Protein AF-X0XJY0-F1 (afdb_monomer)

Foldseek 3Di:
DDDDDDDDDDDDDDDDDDDDPPVPPVPVDDLDDDDDADPDDWDWQEWDAAPQGKIKTWWWYCRDDQANIWIKIWIAHNSGHTLDIDTDAHHYHWIWNYWDADNQRKIKTWTWYCRDDADNIWIKIWIAHNSGHTPDMDIGDDHD

Secondary structure (DSSP, 8-state):
------------------------------S-------SS-EEEEEEEE-TT--EEEEEEESSSSSSSBEEEEEEE-TTS-EEEEEEE--SSBEEEEEEEE-TT--EEEEEEESSSSSSSSEEEEEEE-TT--EEEEEEE----

Structure (mmCIF, N/CA/C/O backbone):
data_AF-X0XJY0-F1
#
_entry.id   AF-X0XJY0-F1
#
loop_
_atom_site.group_PDB
_atom_site.id
_atom_site.type_symbol
_atom_site.label_atom_id
_atom_site.label_alt_id
_atom_site.label_comp_id
_atom_site.label_asym_id
_atom_site.label_entity_id
_atom_site.label_seq_id
_atom_site.pdbx_PDB_ins_code
_atom_site.Cartn_x
_atom_site.Cartn_y
_atom_site.Cartn_z
_atom_site.occupancy
_atom_site.B_iso_or_equiv
_atom_site.auth_seq_id
_atom_site.auth_comp_id
_atom_site.auth_asym_id
_atom_site.auth_atom_id
_atom_site.pdbx_PDB_model_num
ATOM 1 N N . MET A 1 1 ? -26.937 47.540 69.331 1.00 46.59 1 MET A N 1
ATOM 2 C CA . MET A 1 1 ? -26.750 48.215 68.030 1.00 46.59 1 MET A CA 1
ATOM 3 C C . MET A 1 1 ? -25.706 47.440 67.235 1.00 46.59 1 MET A C 1
ATOM 5 O O . MET A 1 1 ? -24.529 47.542 67.546 1.00 46.59 1 MET A O 1
ATOM 9 N N . LYS A 1 2 ? -26.155 46.572 66.323 1.00 31.88 2 LYS A N 1
ATOM 10 C CA . LYS A 1 2 ? -25.413 45.994 65.187 1.00 31.88 2 LYS A CA 1
ATOM 11 C C . LYS A 1 2 ? -26.398 45.094 64.441 1.00 31.88 2 LYS A C 1
ATOM 13 O O . LYS A 1 2 ? -26.793 44.051 64.948 1.00 31.88 2 LYS A O 1
ATOM 18 N N . VAL A 1 3 ? -26.840 45.565 63.283 1.00 37.47 3 VAL A N 1
ATOM 19 C CA . VAL A 1 3 ? -27.467 44.739 62.251 1.00 37.47 3 VAL A CA 1
ATOM 20 C C . VAL A 1 3 ? -26.323 44.219 61.387 1.00 37.47 3 VAL A C 1
ATOM 22 O O . VAL A 1 3 ? -25.429 44.995 61.054 1.00 37.47 3 VAL A O 1
ATOM 25 N N . ASN A 1 4 ? -26.344 42.939 61.019 1.00 36.72 4 ASN A N 1
ATOM 26 C CA . ASN A 1 4 ? -25.915 42.571 59.677 1.00 36.72 4 ASN A CA 1
ATOM 27 C C . ASN A 1 4 ? -26.620 41.302 59.202 1.00 36.72 4 ASN A C 1
ATOM 29 O O . ASN A 1 4 ? -26.771 40.318 59.922 1.00 36.72 4 ASN A O 1
ATOM 33 N N . THR A 1 5 ? -27.110 41.437 57.984 1.00 40.09 5 THR A N 1
ATOM 34 C CA . THR A 1 5 ? -28.240 40.764 57.361 1.00 40.09 5 THR A CA 1
ATOM 35 C C . THR A 1 5 ? -27.771 39.540 56.585 1.00 40.09 5 THR A C 1
ATOM 37 O O . THR A 1 5 ? -26.724 39.579 55.943 1.00 40.09 5 THR A O 1
ATOM 40 N N . ALA A 1 6 ? -28.561 38.468 56.585 1.00 36.91 6 ALA A N 1
ATOM 41 C CA . ALA A 1 6 ? -28.303 37.296 55.763 1.00 36.91 6 ALA A CA 1
ATOM 42 C C . ALA A 1 6 ? -29.559 36.879 54.984 1.00 36.91 6 ALA A C 1
ATOM 44 O O . ALA A 1 6 ? -30.650 36.840 55.547 1.00 36.91 6 ALA A O 1
ATOM 45 N N . ARG A 1 7 ? -29.298 36.454 53.736 1.00 40.66 7 ARG A N 1
ATOM 46 C CA . ARG A 1 7 ? -30.072 35.545 52.861 1.00 40.66 7 ARG A CA 1
ATOM 47 C C . ARG A 1 7 ? -31.001 36.165 51.802 1.00 40.66 7 ARG A C 1
ATOM 49 O O . ARG A 1 7 ? -32.188 36.357 52.009 1.00 40.66 7 ARG A O 1
ATOM 56 N N . ILE A 1 8 ? -30.365 36.463 50.662 1.00 41.41 8 ILE A N 1
ATOM 57 C CA . ILE A 1 8 ? -30.538 35.883 49.305 1.00 41.41 8 ILE A CA 1
ATOM 58 C C . ILE A 1 8 ? -31.971 35.493 48.875 1.00 41.41 8 ILE A C 1
ATOM 60 O O . ILE A 1 8 ? -32.656 34.711 49.526 1.00 41.41 8 ILE A O 1
ATOM 64 N N . LEU A 1 9 ? -32.342 36.039 47.711 1.00 38.31 9 LEU A N 1
ATOM 65 C CA . LEU A 1 9 ? -33.666 36.180 47.100 1.00 38.31 9 LEU A CA 1
ATOM 66 C C . LEU A 1 9 ? -34.157 34.964 46.277 1.00 38.31 9 LEU A C 1
ATOM 68 O O . LEU A 1 9 ? -33.393 34.350 45.542 1.00 38.31 9 LEU A O 1
ATOM 72 N N . PHE A 1 10 ? -35.469 34.726 46.408 1.00 37.50 10 PHE A N 1
ATOM 73 C CA . PHE A 1 10 ? -36.531 34.364 45.443 1.00 37.50 10 PHE A CA 1
ATOM 74 C C . PHE A 1 10 ? -36.296 33.445 44.220 1.00 37.50 10 PHE A C 1
ATOM 76 O O . PHE A 1 10 ? -35.563 33.757 43.288 1.00 37.50 10 PHE A O 1
ATOM 83 N N . LEU A 1 11 ? -37.133 32.397 44.166 1.00 42.38 11 LEU A N 1
ATOM 84 C CA . LEU A 1 11 ? -37.620 31.702 42.964 1.00 42.38 11 LEU A CA 1
ATOM 85 C C . LEU A 1 11 ? -38.727 32.524 42.263 1.00 42.38 11 LEU A C 1
ATOM 87 O O . LEU A 1 11 ? -39.596 33.064 42.947 1.00 42.38 11 LEU A O 1
ATOM 91 N N . GLY A 1 12 ? -38.777 32.535 40.923 1.00 33.00 12 GLY A N 1
ATOM 92 C CA . GLY A 1 12 ? -39.934 33.032 40.155 1.00 33.00 12 GLY A CA 1
ATOM 93 C C . GLY A 1 12 ? -39.734 33.037 38.629 1.00 33.00 12 GLY A C 1
ATOM 94 O O . GLY A 1 12 ? -38.729 33.524 38.136 1.00 33.00 12 GLY A O 1
ATOM 95 N N . TRP A 1 13 ? -40.688 32.459 37.901 1.00 43.00 13 TRP A N 1
ATOM 96 C CA . TRP A 1 13 ? -40.691 32.038 36.487 1.00 43.00 13 TRP A CA 1
ATOM 97 C C . TRP A 1 13 ? -41.114 33.127 35.453 1.00 43.00 13 TRP A C 1
ATOM 99 O O . TRP A 1 13 ? -41.922 33.986 35.788 1.00 43.00 13 TRP A O 1
ATOM 109 N N . LEU A 1 14 ? -40.708 32.930 34.177 1.00 38.88 14 LEU A N 1
ATOM 110 C CA . LEU A 1 14 ? -41.444 33.142 32.892 1.00 38.88 14 LEU A CA 1
ATOM 111 C C . LEU A 1 14 ? -40.957 34.203 31.843 1.00 38.88 14 LEU A C 1
ATOM 113 O O . LEU A 1 14 ? -41.326 35.367 31.891 1.00 38.88 14 LEU A O 1
ATOM 117 N N . VAL A 1 15 ? -40.186 33.702 30.855 1.00 46.94 15 VAL A N 1
ATOM 118 C CA . VAL A 1 15 ? -40.194 33.818 29.357 1.00 46.94 15 VAL A CA 1
ATOM 119 C C . VAL A 1 15 ? -40.512 35.135 28.592 1.00 46.94 15 VAL A C 1
ATOM 121 O O . VAL A 1 15 ? -41.612 35.657 28.719 1.00 46.94 15 VAL A O 1
ATOM 124 N N . LEU A 1 16 ? -39.600 35.505 27.651 1.00 39.84 16 LEU A N 1
ATOM 125 C CA . LEU A 1 16 ? -39.703 35.878 26.190 1.00 39.84 16 LEU A CA 1
ATOM 126 C C . LEU A 1 16 ? -38.634 36.975 25.867 1.00 39.84 16 LEU A C 1
ATOM 128 O O . LEU A 1 16 ? -38.478 37.880 26.668 1.00 39.84 16 LEU A O 1
ATOM 132 N N . SER A 1 17 ? -37.826 37.028 24.792 1.00 48.50 17 SER A N 1
ATOM 133 C CA . SER A 1 17 ? -37.974 36.578 23.403 1.00 48.50 17 SER A CA 1
ATOM 134 C C . SER A 1 17 ? -36.628 36.529 22.629 1.00 48.50 17 SER A C 1
ATOM 136 O O . SER A 1 17 ? -35.864 37.484 22.678 1.00 48.50 17 SER A O 1
ATOM 138 N N . LEU A 1 18 ? -36.466 35.475 21.819 1.00 47.16 18 LEU A N 1
ATOM 139 C CA . LEU A 1 18 ? -35.873 35.404 20.466 1.00 47.16 18 LEU A CA 1
ATOM 140 C C . LEU A 1 18 ? -34.386 35.723 20.162 1.00 47.16 18 LEU A C 1
ATOM 142 O O . LEU A 1 18 ? -33.809 36.716 20.574 1.00 47.16 18 LEU A O 1
ATOM 146 N N . ALA A 1 19 ? -33.879 34.878 19.249 1.00 43.09 19 ALA A N 1
ATOM 147 C CA . ALA A 1 19 ? -32.586 34.851 18.558 1.00 43.09 19 ALA A CA 1
ATOM 148 C C . ALA A 1 19 ? -31.394 34.425 19.439 1.00 43.09 19 ALA A C 1
ATOM 150 O O . ALA A 1 19 ? -30.635 35.225 19.958 1.00 43.09 19 ALA A O 1
ATOM 151 N N . SER A 1 20 ? -31.147 33.135 19.617 1.00 47.06 20 SER A N 1
ATOM 152 C CA . SER A 1 20 ? -30.793 32.275 18.496 1.00 47.06 20 SER A CA 1
ATOM 153 C C . SER A 1 20 ? -31.116 30.825 18.845 1.00 47.06 20 SER A C 1
ATOM 155 O O . SER A 1 20 ? -30.409 30.155 19.592 1.00 47.06 20 SER A O 1
ATOM 157 N N . ARG A 1 21 ? -32.153 30.283 18.198 1.00 52.78 21 ARG A N 1
ATOM 158 C CA . ARG A 1 21 ? -31.969 28.941 17.654 1.00 52.78 21 ARG A CA 1
ATOM 159 C C . ARG A 1 21 ? -30.866 29.105 16.619 1.00 52.78 21 ARG A C 1
ATOM 161 O O . ARG A 1 21 ? -31.144 29.434 15.470 1.00 52.78 21 ARG A O 1
ATOM 168 N N . VAL A 1 22 ? -29.612 28.994 17.056 1.00 52.12 22 VAL A N 1
ATOM 169 C CA . VAL A 1 22 ? -28.563 28.592 16.134 1.00 52.12 22 VAL A CA 1
ATOM 170 C C . VAL A 1 22 ? -29.090 27.265 15.625 1.00 52.12 22 VAL A C 1
ATOM 172 O O . VAL A 1 22 ? -29.284 26.331 16.403 1.00 52.12 22 VAL A O 1
ATOM 175 N N . PHE A 1 23 ? -29.483 27.233 14.355 1.00 56.09 23 PHE A N 1
ATOM 176 C CA . PHE A 1 23 ? -29.531 25.979 13.641 1.00 56.09 23 PHE A CA 1
ATOM 177 C C . PHE A 1 23 ? -28.126 25.423 13.823 1.00 56.09 23 PHE A C 1
ATOM 179 O O . PHE A 1 23 ? -27.194 25.891 13.173 1.00 56.09 23 PHE A O 1
ATOM 186 N N . ALA A 1 24 ? -27.946 24.534 14.801 1.00 54.34 24 ALA A N 1
ATOM 187 C CA . ALA A 1 24 ? -26.833 23.623 14.764 1.00 54.34 24 ALA A CA 1
ATOM 188 C C . ALA A 1 24 ? -27.082 22.872 13.461 1.00 54.34 24 ALA A C 1
ATOM 190 O O . ALA A 1 24 ? -27.942 21.999 13.382 1.00 54.34 24 ALA A O 1
ATOM 191 N N . LEU A 1 25 ? -26.446 23.346 12.389 1.00 55.19 25 LEU A N 1
ATOM 192 C CA . LEU A 1 25 ? -26.052 22.452 11.326 1.00 55.19 25 LEU A CA 1
ATOM 193 C C . LEU A 1 25 ? -25.427 21.288 12.082 1.00 55.19 25 LEU A C 1
ATOM 195 O O . LEU A 1 25 ? -24.525 21.524 12.888 1.00 55.19 25 LEU A O 1
ATOM 199 N N . ASP A 1 26 ? -25.966 20.084 11.914 1.00 65.81 26 ASP A N 1
ATOM 200 C CA . ASP A 1 26 ? -25.221 18.880 12.247 1.00 65.81 26 ASP A CA 1
ATOM 201 C C . ASP A 1 26 ? -23.978 18.935 11.357 1.00 65.81 26 ASP A C 1
ATOM 203 O O . ASP A 1 26 ? -23.960 18.448 10.227 1.00 65.81 26 ASP A O 1
ATOM 207 N N . THR A 1 27 ? -22.966 19.671 11.810 1.00 66.75 27 THR A N 1
ATOM 208 C CA . THR A 1 27 ? -21.635 19.657 11.247 1.00 66.75 27 THR A CA 1
ATOM 209 C C . THR A 1 27 ? -21.175 18.237 11.474 1.00 66.75 27 THR A C 1
ATOM 211 O O . THR A 1 27 ? -20.944 17.823 12.611 1.00 66.75 27 THR A O 1
ATOM 214 N N . ILE A 1 28 ? -21.162 17.462 10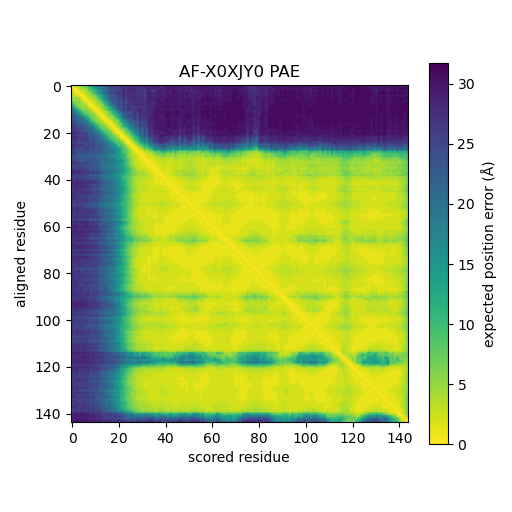.391 1.00 79.56 28 ILE A N 1
ATOM 215 C CA . ILE A 1 28 ? -20.616 16.112 10.368 1.00 79.56 28 ILE A CA 1
ATOM 216 C C . ILE A 1 28 ? -19.104 16.276 10.511 1.00 79.56 28 ILE A C 1
ATOM 218 O O . ILE A 1 28 ? -18.365 16.278 9.530 1.00 79.56 28 ILE A O 1
ATOM 222 N N . GLU A 1 29 ? -18.662 16.508 11.742 1.00 84.31 29 GLU A N 1
ATOM 223 C CA . GLU A 1 29 ? -17.251 16.558 12.082 1.00 84.31 29 GLU A CA 1
ATOM 224 C C . GLU A 1 29 ? -16.723 15.122 12.135 1.00 84.31 29 GLU A C 1
ATOM 226 O O . GLU A 1 29 ? -17.372 14.243 12.720 1.00 84.31 29 GLU A O 1
ATOM 231 N N . PRO A 1 30 ? -15.563 14.843 11.523 1.00 87.31 30 PRO A N 1
ATOM 232 C CA . PRO A 1 30 ? -14.976 13.519 11.598 1.00 87.31 30 PRO A CA 1
ATOM 233 C C . PRO A 1 30 ? -14.619 13.196 13.055 1.00 87.31 30 PRO A C 1
ATOM 235 O O . PRO A 1 30 ? -14.058 14.025 13.771 1.00 87.31 30 PRO A O 1
ATOM 238 N N . THR A 1 31 ? -14.895 11.965 13.492 1.00 89.19 31 THR A N 1
ATOM 239 C CA . THR A 1 31 ? -14.484 11.471 14.820 1.00 89.19 31 THR A CA 1
ATOM 240 C C . THR A 1 31 ? -12.971 11.542 15.011 1.00 89.19 31 THR A C 1
ATOM 242 O O . THR A 1 31 ? -12.498 11.815 16.112 1.00 89.19 31 THR A O 1
ATOM 245 N N . TRP A 1 32 ? -12.207 11.345 13.937 1.00 94.19 32 TRP A N 1
ATOM 246 C CA . TRP A 1 32 ? -10.800 11.710 13.868 1.00 94.19 32 TRP A CA 1
ATOM 247 C C . TRP A 1 32 ? -10.406 12.092 12.441 1.00 94.19 32 TRP A C 1
ATOM 249 O O . TRP A 1 32 ? -10.943 11.575 11.465 1.00 94.19 32 TRP A O 1
ATOM 259 N N . LEU A 1 33 ? -9.418 12.980 12.336 1.00 93.75 33 LEU A N 1
ATOM 260 C CA . LEU A 1 33 ? -8.766 13.361 11.087 1.00 93.75 33 LEU A CA 1
ATOM 261 C C . LEU A 1 33 ? -7.263 13.089 11.206 1.00 93.75 33 LEU A C 1
ATOM 263 O O . LEU A 1 33 ? -6.643 13.416 12.226 1.00 93.75 33 LEU A O 1
ATOM 267 N N . ARG A 1 34 ? -6.679 12.468 10.180 1.00 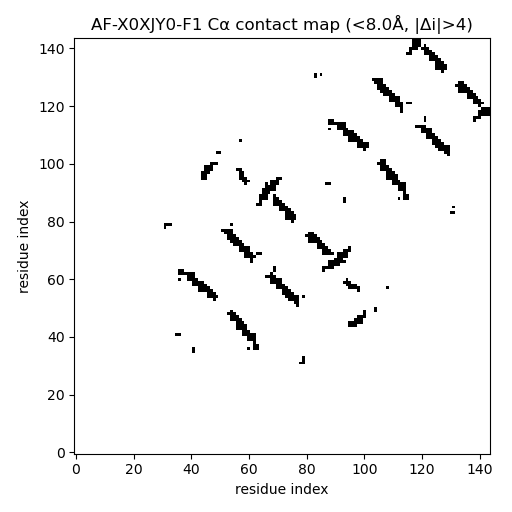93.44 34 ARG A N 1
ATOM 268 C CA . ARG A 1 34 ? -5.238 12.213 10.078 1.00 93.44 34 ARG A CA 1
ATOM 269 C C . ARG A 1 34 ? -4.744 12.597 8.697 1.00 93.44 34 ARG A C 1
ATOM 271 O O . ARG A 1 34 ? -5.402 12.320 7.701 1.00 93.44 34 ARG A O 1
ATOM 278 N N . PHE A 1 35 ? -3.560 13.189 8.681 1.00 92.94 35 PHE A N 1
ATOM 279 C CA . PHE A 1 35 ? -2.807 13.467 7.472 1.00 92.94 35 PHE A CA 1
ATOM 280 C C . PHE A 1 35 ? -1.567 12.584 7.478 1.00 92.94 35 PHE A C 1
ATOM 282 O O . PHE A 1 35 ? -0.947 12.378 8.526 1.00 92.94 35 PHE A O 1
ATOM 289 N N . TRP A 1 36 ? -1.231 12.050 6.315 1.00 95.44 36 TRP A N 1
ATOM 290 C CA . TRP A 1 36 ? 0.002 11.319 6.096 1.00 95.44 36 TRP A CA 1
ATOM 291 C C . TRP A 1 36 ? 0.520 11.683 4.710 1.00 95.44 36 TRP A C 1
ATOM 293 O O . TRP A 1 36 ? -0.248 11.658 3.752 1.00 95.44 36 TRP A O 1
ATOM 303 N N . GLY A 1 37 ? 1.787 12.073 4.648 1.00 95.56 37 GLY A N 1
ATOM 304 C CA . GLY A 1 37 ? 2.403 12.683 3.477 1.00 95.56 37 GLY A CA 1
ATOM 305 C C . GLY A 1 37 ? 3.532 13.629 3.885 1.00 95.56 37 GLY A C 1
ATOM 306 O O . GLY A 1 37 ? 3.783 13.812 5.083 1.00 95.56 37 GLY A O 1
ATOM 307 N N . GLY A 1 38 ? 4.209 14.195 2.896 1.00 96.56 38 GLY A N 1
ATOM 308 C CA . GLY A 1 38 ? 5.259 15.200 3.048 1.00 96.56 38 GLY A CA 1
ATOM 309 C C . GLY A 1 38 ? 5.013 16.409 2.149 1.00 96.56 38 GLY A C 1
ATOM 310 O O . GLY A 1 38 ? 3.868 16.800 1.932 1.00 96.56 38 GLY A O 1
ATOM 311 N N . ASP A 1 39 ? 6.097 17.017 1.668 1.00 96.75 39 ASP A N 1
ATOM 312 C CA . ASP A 1 39 ? 6.038 18.228 0.839 1.00 96.75 39 ASP A CA 1
ATOM 313 C C . ASP A 1 39 ? 5.744 17.931 -0.647 1.00 96.75 39 ASP A C 1
ATOM 315 O O . ASP A 1 39 ? 5.554 18.861 -1.433 1.00 96.75 39 ASP A O 1
ATOM 319 N N . GLU A 1 40 ? 5.699 16.652 -1.038 1.00 97.75 40 GLU A N 1
ATOM 320 C CA . GLU A 1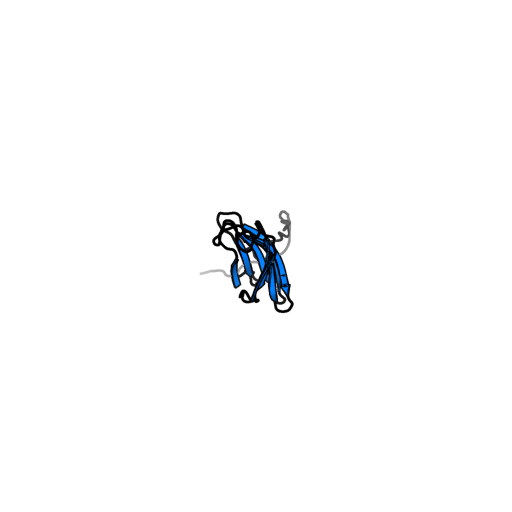 40 ? 5.426 16.203 -2.405 1.00 97.75 40 GLU A CA 1
ATOM 321 C C . GLU A 1 40 ? 4.051 15.520 -2.542 1.00 97.75 40 GLU A C 1
ATOM 323 O O . GLU A 1 40 ? 3.241 15.477 -1.617 1.00 97.75 40 GLU A O 1
ATOM 328 N N . ASP A 1 41 ? 3.751 15.014 -3.743 1.00 97.25 41 ASP A N 1
ATOM 329 C CA . ASP A 1 41 ? 2.483 14.345 -4.035 1.00 97.25 41 ASP A CA 1
ATOM 330 C C . ASP A 1 41 ? 2.358 13.005 -3.292 1.00 97.25 41 ASP A C 1
ATOM 332 O O . ASP A 1 41 ? 3.133 12.073 -3.514 1.00 97.25 41 ASP A O 1
ATOM 336 N N . ASP A 1 42 ? 1.287 12.860 -2.512 1.00 98.00 42 ASP A N 1
ATOM 337 C CA . ASP A 1 42 ? 0.912 11.618 -1.835 1.00 98.00 42 ASP A CA 1
ATOM 338 C C . ASP A 1 42 ? -0.559 11.288 -2.125 1.00 98.00 42 ASP A C 1
ATOM 340 O O . ASP A 1 42 ? -1.457 12.107 -1.914 1.00 98.00 42 ASP A O 1
ATOM 344 N N . ARG A 1 43 ? -0.833 10.088 -2.652 1.00 97.44 43 ARG A N 1
ATOM 345 C CA . ARG A 1 43 ? -2.166 9.695 -3.143 1.00 97.44 43 ARG A CA 1
ATOM 346 C C . ARG A 1 43 ? -2.595 8.356 -2.557 1.00 97.44 43 ARG A C 1
ATOM 348 O O . ARG A 1 43 ? -1.991 7.330 -2.847 1.00 97.44 43 ARG A O 1
ATOM 355 N N . GLY A 1 44 ? -3.660 8.356 -1.754 1.00 97.25 44 GLY A N 1
ATOM 356 C CA . GLY A 1 44 ? -4.300 7.134 -1.257 1.00 97.25 44 GLY A CA 1
ATOM 357 C C . GLY A 1 44 ? -5.302 6.573 -2.268 1.00 97.25 44 GLY A C 1
ATOM 358 O O . GLY A 1 44 ? -6.210 7.287 -2.686 1.00 97.25 44 GLY A O 1
ATOM 359 N N . TYR A 1 45 ? -5.160 5.296 -2.629 1.00 97.69 45 TYR A N 1
ATOM 360 C CA . TYR A 1 45 ? -6.002 4.633 -3.637 1.00 97.69 45 TYR A CA 1
ATOM 361 C C . TYR A 1 45 ? -6.856 3.495 -3.072 1.00 97.69 45 TYR A C 1
ATOM 363 O O . TYR A 1 45 ? -7.924 3.203 -3.606 1.00 97.69 45 TYR A O 1
ATOM 371 N N . GLY A 1 46 ? -6.415 2.852 -1.988 1.00 97.62 46 GLY A N 1
ATOM 372 C CA . GLY A 1 46 ? -7.116 1.724 -1.377 1.00 97.62 46 GLY A CA 1
ATOM 373 C C . GLY A 1 46 ? -7.312 1.904 0.121 1.00 97.62 46 GLY A C 1
ATOM 374 O O . GLY A 1 46 ? -6.404 2.358 0.815 1.00 97.62 46 GLY A O 1
ATOM 375 N N . VAL A 1 47 ? -8.481 1.497 0.622 1.00 98.44 47 VAL A N 1
ATOM 376 C CA . VAL A 1 47 ? -8.782 1.411 2.055 1.00 98.44 47 VAL A CA 1
ATOM 377 C C . VAL A 1 47 ? -9.504 0.103 2.372 1.00 98.44 47 VAL A C 1
ATOM 379 O O . VAL A 1 47 ? -10.375 -0.328 1.617 1.00 98.44 47 VAL A O 1
ATOM 382 N N . ALA A 1 48 ? -9.169 -0.522 3.499 1.00 98.50 48 ALA A N 1
ATOM 383 C CA . ALA A 1 48 ? -9.941 -1.627 4.064 1.00 98.50 48 ALA A CA 1
ATOM 384 C C . ALA A 1 48 ? -9.950 -1.565 5.590 1.00 98.50 48 ALA A C 1
ATOM 386 O O . ALA A 1 48 ? -9.099 -0.927 6.207 1.00 98.50 48 ALA A O 1
ATOM 387 N N . ILE A 1 49 ? -10.918 -2.245 6.197 1.00 98.56 49 ILE A N 1
ATOM 388 C CA . ILE A 1 49 ? -11.109 -2.278 7.646 1.00 98.56 49 ILE A CA 1
ATOM 389 C C . ILE A 1 49 ? -11.140 -3.741 8.083 1.00 98.56 49 ILE A C 1
ATOM 391 O O . ILE A 1 49 ? -11.857 -4.545 7.484 1.00 98.56 49 ILE A O 1
ATOM 395 N N . ASP A 1 50 ? -10.350 -4.101 9.095 1.00 98.31 50 ASP A N 1
ATOM 396 C CA . ASP A 1 50 ? -10.387 -5.459 9.647 1.00 98.31 50 ASP A CA 1
ATOM 397 C C . ASP A 1 50 ? -11.546 -5.658 10.641 1.00 98.31 50 ASP A C 1
ATOM 399 O O . ASP A 1 50 ? -12.238 -4.722 11.037 1.00 98.31 50 ASP A O 1
ATOM 403 N N . ALA A 1 51 ? -11.761 -6.900 11.082 1.00 97.19 51 ALA A N 1
ATOM 404 C CA . ALA A 1 51 ? -12.841 -7.240 12.013 1.00 97.19 51 ALA A CA 1
ATOM 405 C C . ALA A 1 51 ? -12.721 -6.568 13.399 1.00 97.19 51 ALA A C 1
ATOM 407 O O . ALA A 1 51 ? -13.664 -6.630 14.186 1.00 97.19 51 ALA A O 1
ATOM 408 N N . ARG A 1 52 ? -11.571 -5.959 13.720 1.00 97.81 52 ARG A N 1
ATOM 409 C CA . ARG A 1 52 ? -11.341 -5.197 14.957 1.00 97.81 52 ARG A CA 1
ATOM 410 C C . ARG A 1 52 ? -11.502 -3.690 14.745 1.00 97.81 52 ARG A C 1
ATOM 412 O O . ARG A 1 52 ? -11.350 -2.941 15.702 1.00 97.81 52 ARG A O 1
ATOM 419 N N . GLY A 1 53 ? -11.804 -3.252 13.523 1.00 97.94 53 GLY A N 1
ATOM 420 C CA . GLY A 1 53 ? -11.956 -1.846 13.166 1.00 97.94 53 GLY A CA 1
ATOM 421 C C . GLY A 1 53 ? -10.646 -1.140 12.815 1.00 97.94 53 GLY A C 1
ATOM 422 O O . GLY A 1 53 ? -10.666 0.075 12.638 1.00 97.94 53 GLY A O 1
ATOM 423 N N . ASN A 1 54 ? -9.514 -1.849 12.712 1.00 98.62 54 ASN A N 1
ATOM 424 C CA . ASN A 1 54 ? -8.277 -1.203 12.270 1.00 98.62 54 ASN A CA 1
ATOM 425 C C . ASN A 1 54 ? -8.394 -0.839 10.790 1.00 98.62 54 ASN A C 1
ATOM 427 O O . ASN A 1 54 ? -8.860 -1.653 9.988 1.00 98.62 54 ASN A O 1
ATOM 431 N N . VAL A 1 55 ? -7.928 0.353 10.431 1.00 98.56 55 VAL A N 1
ATOM 432 C CA . VAL A 1 55 ? -8.026 0.900 9.074 1.00 98.56 55 VAL A CA 1
ATOM 433 C C . VAL A 1 55 ? -6.692 0.739 8.363 1.00 98.56 55 VAL A C 1
ATOM 435 O O . VAL A 1 55 ? -5.665 1.166 8.880 1.00 98.56 55 VAL A O 1
ATOM 438 N N . TYR A 1 56 ? -6.703 0.157 7.171 1.00 98.75 56 TYR A N 1
ATOM 439 C CA . TYR A 1 56 ? -5.531 -0.030 6.322 1.00 98.75 56 TYR A CA 1
ATOM 440 C C . TYR A 1 56 ? -5.662 0.873 5.108 1.00 98.75 56 TYR A C 1
ATOM 442 O O . TYR A 1 56 ? -6.736 0.924 4.512 1.00 98.75 56 TYR A O 1
ATOM 450 N N . VAL A 1 57 ? -4.584 1.554 4.732 1.00 98.62 57 VAL A N 1
ATOM 451 C CA . VAL A 1 57 ? -4.546 2.443 3.566 1.00 98.62 57 VAL A CA 1
ATOM 452 C C . VAL A 1 57 ? -3.355 2.071 2.698 1.00 98.62 57 VAL A C 1
ATOM 454 O O . VAL A 1 57 ? -2.264 1.848 3.219 1.00 98.62 57 VAL A O 1
ATOM 457 N N . ALA A 1 58 ? -3.564 2.015 1.386 1.00 98.62 58 ALA A N 1
ATOM 458 C CA . ALA A 1 58 ? -2.508 1.837 0.398 1.00 98.62 58 ALA A CA 1
ATOM 459 C C . ALA A 1 58 ? -2.562 2.950 -0.645 1.00 98.62 58 ALA A C 1
ATOM 461 O O . ALA A 1 58 ? -3.645 3.407 -1.030 1.00 98.62 58 ALA A O 1
ATOM 462 N N . GLY A 1 59 ? -1.395 3.364 -1.118 1.00 98.38 59 GLY A N 1
ATOM 463 C CA . GLY A 1 59 ? -1.288 4.427 -2.100 1.00 98.38 59 GLY A CA 1
ATOM 464 C C . GLY A 1 59 ? 0.100 4.556 -2.706 1.00 98.38 59 GLY A C 1
ATOM 465 O O . GLY A 1 59 ? 0.922 3.650 -2.574 1.00 98.38 59 GLY A O 1
ATOM 466 N N . SER A 1 60 ? 0.348 5.692 -3.352 1.00 98.19 60 SER A N 1
ATOM 467 C CA . SER A 1 60 ? 1.665 6.104 -3.843 1.00 98.19 60 SER A CA 1
ATOM 468 C C . SER A 1 60 ? 2.144 7.358 -3.111 1.00 98.19 60 SER A C 1
ATOM 470 O O . SER A 1 60 ? 1.335 8.237 -2.801 1.00 9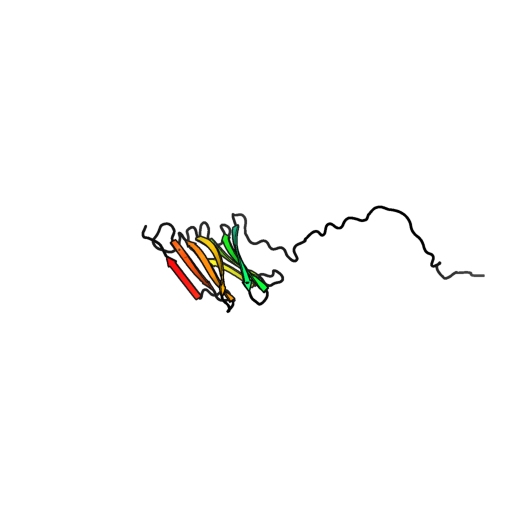8.19 60 SER A O 1
ATOM 472 N N . THR A 1 61 ? 3.441 7.462 -2.856 1.00 98.50 61 THR A N 1
ATOM 473 C CA . THR A 1 61 ? 4.085 8.591 -2.181 1.00 98.50 61 THR A CA 1
ATOM 474 C C . THR A 1 61 ? 5.298 9.046 -2.976 1.00 98.50 61 THR A C 1
ATOM 476 O O . THR A 1 61 ? 6.109 8.225 -3.377 1.00 98.50 61 THR A O 1
ATOM 479 N N . ARG A 1 62 ? 5.431 10.351 -3.205 1.00 98.06 62 ARG A N 1
ATOM 480 C CA . ARG A 1 62 ? 6.691 10.964 -3.662 1.00 98.06 62 ARG A CA 1
ATOM 481 C C . ARG A 1 62 ? 7.493 11.565 -2.511 1.00 98.06 62 ARG A C 1
ATOM 483 O O . ARG A 1 62 ? 8.639 11.954 -2.670 1.00 98.06 62 ARG A O 1
ATOM 490 N N . SER A 1 63 ? 6.881 11.623 -1.332 1.00 97.94 63 SER A N 1
ATOM 491 C CA . SER A 1 63 ? 7.460 12.217 -0.132 1.00 97.94 63 SER A CA 1
ATOM 492 C C . SER A 1 63 ? 8.363 11.262 0.656 1.00 97.94 63 SER A C 1
ATOM 494 O O . SER A 1 63 ? 9.178 11.714 1.462 1.00 97.94 63 SER A O 1
ATOM 496 N N . PHE A 1 64 ? 8.202 9.945 0.492 1.00 97.06 64 PHE A N 1
ATOM 497 C CA . PHE A 1 64 ? 8.926 8.938 1.269 1.00 97.06 64 PHE A CA 1
ATOM 498 C C . PHE A 1 64 ? 9.329 7.736 0.420 1.00 97.06 64 PHE A C 1
ATOM 500 O O . PHE A 1 64 ? 8.559 7.295 -0.418 1.00 97.06 64 PHE A O 1
ATOM 507 N N . GLY A 1 65 ? 10.468 7.133 0.760 1.00 95.00 65 GLY A N 1
ATOM 508 C CA . GLY A 1 65 ? 10.999 5.950 0.087 1.00 95.00 65 GLY A CA 1
ATOM 509 C C . GLY A 1 65 ? 12.300 6.266 -0.649 1.00 95.00 65 GLY A C 1
ATOM 510 O O . GLY A 1 65 ? 13.027 7.171 -0.231 1.00 95.00 65 GLY A O 1
ATOM 511 N N . THR A 1 66 ? 12.647 5.465 -1.650 1.00 93.69 66 THR A N 1
ATOM 512 C CA . THR A 1 66 ? 13.906 5.575 -2.403 1.00 93.69 66 THR A CA 1
ATOM 513 C C . THR A 1 66 ? 13.709 5.948 -3.867 1.00 93.69 66 THR A C 1
ATOM 515 O O . THR A 1 66 ? 14.681 6.371 -4.497 1.00 93.69 66 THR A O 1
ATOM 518 N N . GLY A 1 67 ? 12.494 5.797 -4.392 1.00 93.62 67 GLY A N 1
ATOM 519 C CA . GLY A 1 67 ? 12.149 6.037 -5.784 1.00 93.62 67 GLY A CA 1
ATOM 520 C C . GLY A 1 67 ? 11.570 7.426 -6.018 1.00 93.62 67 GLY A C 1
ATOM 521 O O . GLY A 1 67 ? 11.416 8.234 -5.100 1.00 93.62 67 GLY A O 1
ATOM 522 N N . ALA A 1 68 ? 11.241 7.715 -7.277 1.00 94.75 68 ALA A N 1
ATOM 523 C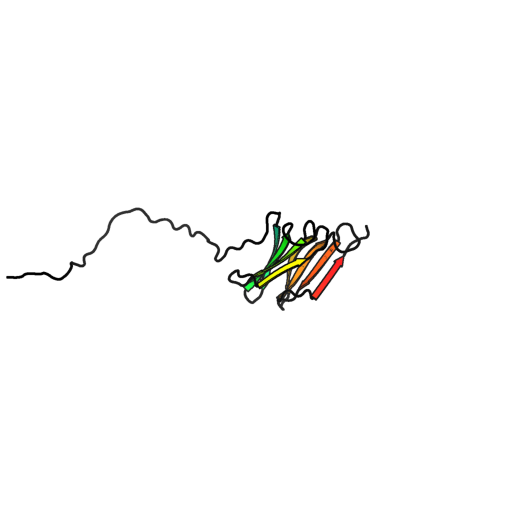 CA . ALA A 1 68 ? 10.536 8.946 -7.647 1.00 94.75 68 ALA A CA 1
ATOM 524 C C . ALA A 1 68 ? 9.045 8.909 -7.255 1.00 94.75 68 ALA A C 1
ATOM 526 O O . ALA A 1 68 ? 8.403 9.952 -7.106 1.00 94.75 68 ALA A O 1
ATOM 527 N N . SER A 1 69 ? 8.503 7.710 -7.055 1.00 97.12 69 SER A N 1
ATOM 528 C CA . SER A 1 69 ? 7.228 7.431 -6.411 1.00 97.12 69 SER A CA 1
ATOM 529 C C . SER A 1 69 ? 7.313 6.029 -5.829 1.00 97.12 69 SER A C 1
ATOM 531 O O . SER A 1 69 ? 7.665 5.113 -6.551 1.00 97.12 69 SER A O 1
ATOM 533 N N . ASP A 1 70 ? 6.944 5.838 -4.570 1.00 98.31 70 ASP A N 1
ATOM 534 C CA . ASP A 1 70 ? 6.918 4.528 -3.921 1.00 98.31 70 ASP A CA 1
ATOM 535 C C . ASP A 1 70 ? 5.503 4.155 -3.477 1.00 98.31 70 ASP A C 1
ATOM 537 O O . ASP A 1 70 ? 4.643 5.008 -3.242 1.00 98.31 70 ASP A O 1
ATOM 541 N N . VAL A 1 71 ? 5.247 2.865 -3.273 1.00 98.50 71 VAL A N 1
ATOM 542 C CA . VAL A 1 71 ? 4.037 2.416 -2.578 1.00 98.50 71 VAL A CA 1
ATOM 543 C C . VAL A 1 71 ? 4.137 2.824 -1.115 1.00 98.50 71 VAL A C 1
ATOM 545 O O . VAL A 1 71 ? 5.134 2.517 -0.468 1.00 98.50 71 VAL A O 1
ATOM 548 N N . PHE A 1 72 ? 3.083 3.407 -0.541 1.00 98.44 72 PHE A N 1
ATOM 549 C CA . PHE A 1 72 ? 2.946 3.499 0.914 1.00 98.44 72 PHE A CA 1
ATOM 550 C C . PHE A 1 72 ? 1.826 2.603 1.428 1.00 98.44 72 PHE A C 1
ATOM 552 O O . PHE A 1 72 ? 0.796 2.421 0.777 1.00 98.44 72 PHE A O 1
ATOM 559 N N . LEU A 1 73 ? 2.017 2.093 2.643 1.00 98.69 73 LEU A N 1
ATOM 560 C CA . LEU A 1 73 ? 1.072 1.251 3.364 1.00 98.69 73 LEU A CA 1
ATOM 561 C C . LEU A 1 73 ? 0.941 1.763 4.795 1.00 98.69 73 LEU A C 1
ATOM 563 O O . LEU A 1 73 ? 1.946 1.917 5.491 1.00 98.69 73 LEU A O 1
ATOM 567 N N . LEU A 1 74 ? -0.285 1.976 5.257 1.00 98.62 74 LEU A N 1
ATOM 568 C CA . LEU A 1 74 ? -0.585 2.448 6.609 1.00 98.62 74 LEU A CA 1
ATOM 569 C C . LEU A 1 74 ? -1.559 1.497 7.278 1.00 98.62 74 LEU A C 1
ATOM 571 O O . LEU A 1 74 ? -2.463 0.972 6.629 1.00 98.62 74 LEU A O 1
ATOM 575 N N . LYS A 1 75 ? -1.422 1.358 8.594 1.00 98.69 75 LYS A N 1
ATOM 576 C CA . LYS A 1 75 ? -2.447 0.774 9.451 1.00 98.69 75 LYS A CA 1
ATOM 577 C C . LYS A 1 75 ? -2.696 1.678 10.644 1.00 98.69 75 LYS A C 1
ATOM 579 O O . LYS A 1 75 ? -1.751 2.069 11.328 1.00 98.69 75 LYS A O 1
ATOM 584 N N . TYR A 1 76 ? -3.963 1.943 10.921 1.00 98.69 76 TYR A N 1
ATOM 585 C CA . TYR A 1 76 ? -4.437 2.723 12.053 1.00 98.69 76 TYR A CA 1
ATOM 586 C C . TYR A 1 76 ? -5.305 1.882 12.988 1.00 98.69 76 TYR A C 1
ATOM 588 O O . TYR A 1 76 ? -5.976 0.951 12.543 1.00 98.69 76 TYR A O 1
ATOM 596 N N . THR A 1 77 ? -5.329 2.239 14.268 1.00 98.44 77 THR A N 1
ATOM 597 C CA . THR A 1 77 ? -6.363 1.806 15.213 1.00 98.44 77 THR A CA 1
ATOM 598 C C . THR A 1 77 ? -7.731 2.383 14.815 1.00 98.44 77 THR A C 1
ATOM 600 O O . THR A 1 77 ? -7.784 3.345 14.036 1.00 98.44 77 THR A O 1
ATOM 603 N N . PRO A 1 78 ? -8.848 1.863 15.358 1.00 97.88 78 PRO A N 1
ATOM 604 C CA . PRO A 1 78 ? -10.171 2.465 15.165 1.00 97.88 78 PRO A CA 1
ATOM 605 C C . PRO A 1 78 ? -10.244 3.945 15.584 1.00 97.88 78 PRO A C 1
ATOM 607 O O . PRO A 1 78 ? -11.014 4.721 15.019 1.00 97.88 78 PRO A O 1
ATOM 610 N N . GLU A 1 79 ? -9.411 4.351 16.544 1.00 96.88 79 GLU A N 1
ATOM 611 C CA . GLU A 1 79 ? -9.295 5.715 17.074 1.00 96.88 79 GLU A CA 1
ATOM 612 C C . GLU A 1 79 ? -8.357 6.615 16.241 1.00 96.88 79 GLU A C 1
ATOM 614 O O . GLU A 1 79 ? -8.151 7.788 16.565 1.00 96.88 79 GLU A O 1
ATOM 619 N N . GLY A 1 80 ? -7.778 6.083 15.159 1.00 96.69 80 GLY A N 1
ATOM 620 C CA . GLY A 1 80 ? -6.916 6.824 14.241 1.00 96.69 80 GLY A CA 1
ATOM 621 C C . GLY A 1 80 ? -5.462 6.951 14.705 1.00 96.69 80 GLY A C 1
ATOM 622 O O . GLY A 1 80 ? -4.743 7.832 14.231 1.00 96.69 80 GLY A O 1
ATOM 623 N N . GLU A 1 81 ? -4.993 6.130 15.643 1.00 97.62 81 GLU A N 1
ATOM 624 C CA . GLU A 1 81 ? -3.567 6.061 15.991 1.00 97.62 81 GLU A CA 1
ATOM 625 C C . GLU A 1 81 ? -2.829 5.164 15.004 1.00 97.62 81 GLU A C 1
ATOM 627 O O . GLU A 1 81 ? -3.350 4.132 14.600 1.00 97.62 81 GLU A O 1
ATOM 632 N N . ILE A 1 82 ? -1.617 5.530 14.590 1.00 97.75 82 ILE A N 1
ATOM 633 C CA . ILE A 1 82 ? -0.875 4.711 13.629 1.00 97.75 82 ILE A CA 1
ATOM 634 C C . ILE A 1 82 ? -0.270 3.488 14.330 1.00 97.75 82 ILE A C 1
ATOM 636 O O . ILE A 1 82 ? 0.495 3.621 15.281 1.00 97.75 82 ILE A O 1
ATOM 640 N N . LEU A 1 83 ? -0.607 2.293 13.850 1.00 98.38 83 LEU A N 1
ATOM 641 C CA . LEU A 1 83 ? -0.029 1.034 14.320 1.00 98.38 83 LEU A CA 1
ATOM 642 C C . LEU A 1 83 ? 1.279 0.732 13.593 1.00 98.38 83 LEU A C 1
ATOM 644 O O . LEU A 1 83 ? 2.267 0.357 14.218 1.00 98.38 83 LEU A O 1
ATOM 648 N N . TRP A 1 84 ? 1.296 0.918 12.273 1.00 98.69 84 TRP A N 1
ATOM 649 C CA . TRP A 1 84 ? 2.516 0.853 11.477 1.00 98.69 84 TRP A CA 1
ATOM 650 C C . TRP A 1 84 ? 2.367 1.620 10.162 1.00 98.69 84 TRP A C 1
ATOM 652 O O . TRP A 1 84 ? 1.262 1.903 9.694 1.00 98.69 84 TRP A O 1
ATOM 662 N N . LYS A 1 85 ? 3.516 1.942 9.563 1.00 98.25 85 LYS A N 1
ATOM 663 C CA . LYS A 1 85 ? 3.651 2.520 8.224 1.00 98.25 85 LYS A CA 1
ATOM 664 C C . LYS A 1 85 ? 4.816 1.872 7.491 1.00 98.25 85 LYS A C 1
ATOM 666 O O . LYS A 1 85 ? 5.814 1.537 8.132 1.00 98.25 85 LYS A O 1
ATOM 671 N N . LYS A 1 86 ? 4.687 1.686 6.181 1.00 98.19 86 LYS A N 1
ATOM 672 C CA . LYS A 1 86 ? 5.705 1.068 5.323 1.00 98.19 86 LYS A CA 1
ATOM 673 C C . LYS A 1 86 ? 5.734 1.739 3.965 1.00 98.19 86 LYS A C 1
ATOM 675 O O . LYS A 1 86 ? 4.709 2.246 3.518 1.00 98.19 86 LYS A O 1
ATOM 680 N N . THR A 1 87 ? 6.896 1.681 3.334 1.00 98.06 87 THR A N 1
ATOM 681 C CA . THR A 1 87 ? 7.063 1.941 1.909 1.00 98.06 87 THR A CA 1
ATOM 682 C C . THR A 1 87 ? 7.525 0.664 1.209 1.00 98.06 87 THR A C 1
ATOM 684 O O . THR A 1 87 ? 8.107 -0.216 1.853 1.00 98.06 87 THR A O 1
ATOM 687 N N . TRP A 1 88 ? 7.213 0.534 -0.075 1.00 97.88 88 TRP A N 1
ATOM 688 C CA . TRP A 1 88 ? 7.692 -0.543 -0.939 1.00 97.88 88 TRP A CA 1
ATOM 689 C C . TRP A 1 88 ? 7.945 0.010 -2.343 1.00 97.88 88 TRP A C 1
ATOM 691 O O . TRP A 1 88 ? 7.129 0.776 -2.849 1.00 97.88 88 TRP A O 1
ATOM 701 N N . GLY A 1 89 ? 9.057 -0.407 -2.934 1.00 95.00 89 GLY A N 1
ATOM 702 C CA . GLY A 1 89 ? 9.586 0.093 -4.197 1.00 95.00 89 GLY A CA 1
ATOM 703 C C . GLY A 1 89 ? 11.113 0.170 -4.142 1.00 95.00 89 GLY A C 1
ATOM 704 O O . GLY A 1 89 ? 11.705 -0.118 -3.091 1.00 95.00 89 GLY A O 1
ATOM 705 N N . GLU A 1 90 ? 11.750 0.484 -5.271 1.0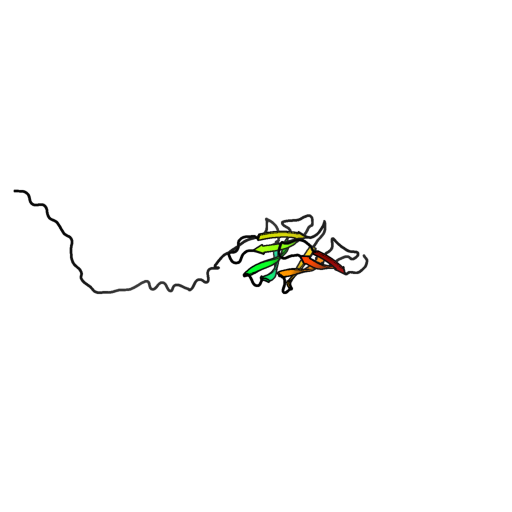0 92.31 90 GLU A N 1
ATOM 706 C CA . GLU A 1 90 ? 13.205 0.697 -5.342 1.00 92.31 90 GLU A CA 1
ATOM 707 C C . GLU A 1 90 ? 13.550 2.104 -5.846 1.00 92.31 90 GLU A C 1
ATOM 709 O O . GLU A 1 90 ? 13.206 3.078 -5.188 1.00 92.31 90 GLU A O 1
ATOM 714 N N . SER A 1 91 ? 14.322 2.246 -6.927 1.00 90.38 91 SER A N 1
ATOM 715 C CA . SER A 1 91 ? 14.804 3.551 -7.400 1.00 90.38 91 SER A CA 1
ATOM 716 C C . SER A 1 91 ? 13.882 4.232 -8.411 1.00 90.38 91 SER A C 1
ATOM 718 O O . SER A 1 91 ? 14.113 5.394 -8.737 1.00 90.38 91 SER A O 1
ATOM 720 N N . GLU A 1 92 ? 12.887 3.524 -8.942 1.00 93.38 92 GLU A N 1
ATOM 721 C CA . GLU A 1 92 ? 11.985 4.004 -9.994 1.00 93.38 92 GLU A CA 1
ATOM 722 C C . GLU A 1 92 ? 10.560 4.201 -9.449 1.00 93.38 92 GLU A C 1
ATOM 724 O O . GLU A 1 92 ? 10.345 4.226 -8.240 1.00 93.38 92 GLU A O 1
ATOM 729 N N . ASP A 1 93 ? 9.591 4.412 -10.342 1.00 94.69 93 ASP A N 1
ATOM 730 C CA . ASP A 1 93 ? 8.193 4.624 -9.972 1.00 94.69 93 ASP A CA 1
ATOM 731 C C . ASP A 1 93 ? 7.482 3.309 -9.615 1.00 94.69 93 ASP A C 1
ATOM 733 O O . ASP A 1 93 ? 7.419 2.362 -10.403 1.00 94.69 93 ASP A O 1
ATOM 737 N N . ASP A 1 94 ? 6.860 3.305 -8.443 1.00 97.19 94 ASP A N 1
ATOM 738 C CA . ASP A 1 94 ? 6.044 2.245 -7.878 1.00 97.19 94 ASP A CA 1
ATOM 739 C C . ASP A 1 94 ? 4.755 2.838 -7.285 1.00 97.19 94 ASP A C 1
ATOM 741 O O . ASP A 1 94 ? 4.741 3.900 -6.648 1.00 97.19 94 ASP A O 1
ATOM 745 N N . GLY A 1 95 ? 3.627 2.156 -7.493 1.00 97.06 95 GLY A N 1
ATOM 746 C CA . GLY A 1 95 ? 2.338 2.657 -7.026 1.00 97.06 95 GLY A CA 1
ATOM 747 C C . GLY A 1 95 ? 1.305 1.567 -6.797 1.00 97.06 95 GLY A C 1
ATOM 748 O O . GLY A 1 95 ? 1.062 0.718 -7.652 1.00 97.06 95 GLY A O 1
ATOM 749 N N . ALA A 1 96 ? 0.644 1.60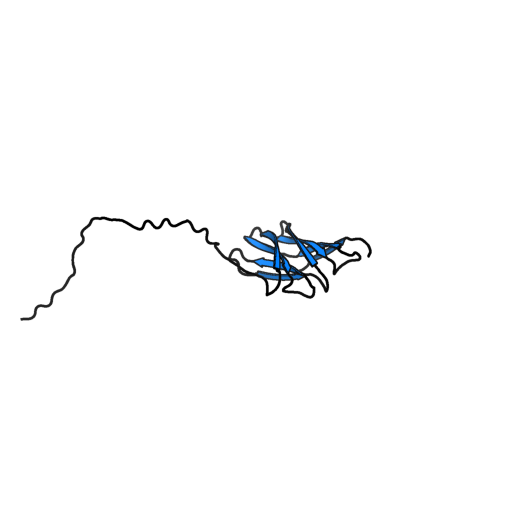9 -5.638 1.00 97.94 96 ALA A N 1
ATOM 750 C CA . ALA A 1 96 ? -0.505 0.756 -5.365 1.00 97.94 96 ALA A CA 1
ATOM 751 C C . ALA A 1 96 ? -1.760 1.339 -6.020 1.00 97.94 96 ALA A C 1
ATOM 753 O O . ALA A 1 96 ? -2.008 2.535 -5.926 1.00 97.94 96 ALA A O 1
ATOM 754 N N . VAL A 1 97 ? -2.595 0.485 -6.608 1.00 97.38 97 VAL A N 1
ATOM 755 C CA . VAL A 1 97 ? -3.905 0.869 -7.168 1.00 97.38 97 VAL A CA 1
ATOM 756 C C . VAL A 1 97 ? -5.075 0.316 -6.357 1.00 97.38 97 VAL A C 1
ATOM 758 O O . VAL A 1 97 ? -6.211 0.749 -6.533 1.00 97.38 97 VAL A O 1
ATOM 761 N N . GLY A 1 98 ? -4.825 -0.642 -5.460 1.00 97.31 98 GLY A N 1
ATOM 762 C CA . GLY A 1 98 ? -5.868 -1.238 -4.636 1.00 97.31 98 GLY A CA 1
ATOM 763 C C . GLY A 1 98 ? -5.331 -2.086 -3.491 1.00 97.31 98 GLY A C 1
ATOM 764 O O . GLY A 1 98 ? -4.171 -2.503 -3.476 1.00 97.31 98 GLY A O 1
ATOM 765 N N . LEU A 1 99 ? -6.211 -2.343 -2.524 1.00 98.50 99 LEU A N 1
ATOM 766 C CA . LEU A 1 99 ? -5.910 -3.104 -1.320 1.00 98.50 99 LEU A CA 1
ATOM 767 C C . LEU A 1 99 ? -7.126 -3.922 -0.874 1.00 98.50 99 LEU A C 1
ATOM 769 O O . LEU A 1 99 ? -8.264 -3.471 -0.982 1.00 98.50 99 LEU A O 1
ATOM 773 N N . ALA A 1 100 ? -6.875 -5.124 -0.358 1.00 98.69 100 ALA A N 1
ATOM 774 C CA . ALA A 1 100 ? -7.882 -5.998 0.236 1.00 98.69 100 ALA A CA 1
ATOM 775 C C . ALA A 1 100 ? -7.309 -6.754 1.441 1.00 98.69 100 ALA A C 1
ATOM 777 O O . ALA A 1 100 ? -6.099 -6.948 1.545 1.00 98.69 100 ALA A O 1
ATOM 778 N N . LEU A 1 101 ? -8.180 -7.216 2.339 1.00 98.75 101 LEU A N 1
ATOM 779 C CA . LEU A 1 101 ? -7.803 -8.068 3.469 1.00 98.75 101 LEU A CA 1
ATOM 780 C C . LEU A 1 101 ? -8.381 -9.476 3.290 1.00 98.75 101 LEU A C 1
ATOM 782 O O . LEU A 1 101 ? -9.512 -9.624 2.826 1.00 98.75 101 LEU A O 1
ATOM 786 N N . ASP A 1 102 ? -7.641 -10.511 3.697 1.00 98.44 102 ASP A N 1
ATOM 787 C CA . ASP A 1 102 ? -8.230 -11.841 3.901 1.00 98.44 102 ASP A CA 1
ATOM 788 C C . ASP A 1 102 ? -8.863 -11.991 5.296 1.00 98.44 102 ASP A C 1
ATOM 790 O O . ASP A 1 102 ? -8.735 -11.132 6.168 1.00 98.44 102 ASP A O 1
ATOM 794 N N . ALA A 1 103 ? -9.536 -13.121 5.534 1.00 97.69 103 ALA A N 1
ATOM 795 C CA . ALA A 1 103 ? -10.214 -13.407 6.802 1.00 97.69 103 ALA A CA 1
ATOM 796 C C . ALA A 1 103 ? -9.274 -13.487 8.023 1.00 97.69 103 ALA A C 1
ATOM 798 O O . ALA A 1 103 ? -9.746 -13.490 9.158 1.00 97.69 103 ALA A O 1
ATOM 799 N N . ARG A 1 104 ? -7.954 -13.577 7.812 1.00 97.38 104 ARG A N 1
ATOM 800 C CA . ARG A 1 104 ? -6.947 -13.545 8.882 1.00 97.38 104 ARG A CA 1
ATOM 801 C C . ARG A 1 104 ? -6.375 -12.139 9.090 1.00 97.38 104 ARG A C 1
ATOM 803 O O . ARG A 1 104 ? -5.517 -11.971 9.948 1.00 97.38 104 ARG A O 1
ATOM 810 N N . GLY A 1 105 ? -6.839 -11.150 8.325 1.00 97.50 105 GLY A N 1
ATOM 811 C CA . GLY A 1 105 ? -6.343 -9.778 8.349 1.00 97.50 105 GLY A CA 1
ATOM 812 C C . GLY A 1 105 ? -5.042 -9.580 7.574 1.00 97.50 105 GLY A C 1
ATOM 813 O O . GLY A 1 105 ? -4.422 -8.530 7.726 1.00 97.50 105 GLY A O 1
ATOM 814 N N . ASN A 1 106 ? -4.602 -10.555 6.765 1.00 98.69 106 ASN A N 1
ATOM 815 C CA . ASN A 1 106 ? -3.451 -10.313 5.898 1.00 98.69 106 ASN A CA 1
ATOM 816 C C . ASN A 1 106 ? -3.856 -9.335 4.804 1.00 98.69 106 ASN A C 1
ATOM 818 O O . ASN A 1 106 ? -4.908 -9.497 4.181 1.00 98.69 106 ASN A O 1
ATOM 822 N N . MET A 1 107 ? -2.988 -8.369 4.552 1.00 98.69 107 MET A N 1
ATOM 823 C CA . MET A 1 107 ? -3.197 -7.327 3.565 1.00 98.69 107 MET A CA 1
ATOM 824 C C . MET A 1 107 ? -2.627 -7.754 2.219 1.00 98.69 107 MET A C 1
ATOM 826 O O . MET A 1 107 ? -1.486 -8.198 2.146 1.00 98.69 107 MET A O 1
ATOM 830 N N . TYR A 1 108 ? -3.417 -7.597 1.164 1.00 98.81 108 TYR A N 1
ATOM 831 C CA . TYR A 1 108 ? -3.020 -7.796 -0.223 1.00 98.81 108 TYR A CA 1
ATOM 832 C C . TYR A 1 108 ? -3.038 -6.448 -0.918 1.00 98.81 108 TYR A C 1
ATOM 834 O O . TYR A 1 108 ? -4.010 -5.705 -0.780 1.00 98.81 108 TYR A O 1
ATOM 842 N N . VAL A 1 109 ? -1.980 -6.146 -1.659 1.00 98.75 109 VAL A N 1
ATOM 843 C CA . VAL A 1 109 ? -1.808 -4.862 -2.344 1.00 98.75 109 VAL A CA 1
ATOM 844 C C . VAL A 1 109 ? -1.447 -5.145 -3.785 1.00 98.75 109 VAL A C 1
ATOM 846 O O . VAL A 1 109 ? -0.501 -5.887 -4.035 1.00 98.75 109 VAL A O 1
ATOM 849 N N . ALA A 1 110 ? -2.204 -4.571 -4.713 1.00 98.38 110 ALA A N 1
ATOM 850 C CA . ALA A 1 110 ? -1.934 -4.671 -6.140 1.00 98.38 110 ALA A CA 1
ATOM 851 C C . ALA A 1 110 ? -1.578 -3.294 -6.696 1.00 98.38 110 ALA A C 1
ATOM 853 O O . ALA A 1 110 ? -2.081 -2.274 -6.213 1.00 98.38 110 ALA A O 1
ATOM 854 N N . GLY A 1 111 ? -0.734 -3.275 -7.718 1.00 97.69 111 GLY A N 1
ATOM 855 C CA . GLY A 1 111 ? -0.207 -2.048 -8.296 1.00 97.69 111 GLY A CA 1
ATOM 856 C C . GLY A 1 111 ? 0.667 -2.305 -9.509 1.00 97.69 111 GLY A C 1
ATOM 857 O O . GLY A 1 111 ? 0.692 -3.424 -10.034 1.00 97.69 111 GLY A O 1
ATOM 858 N N . SER A 1 112 ? 1.374 -1.264 -9.928 1.00 96.12 112 SER A N 1
ATOM 859 C CA . SER A 1 112 ? 2.406 -1.337 -10.955 1.00 96.12 112 SER A CA 1
ATOM 860 C C . SER A 1 112 ? 3.756 -0.870 -10.420 1.00 96.12 112 SER A C 1
ATOM 862 O O . SER A 1 112 ? 3.835 -0.098 -9.461 1.00 96.12 112 SER A O 1
ATOM 864 N N . THR A 1 113 ? 4.814 -1.414 -11.010 1.00 95.81 113 THR A N 1
ATOM 865 C CA . THR A 1 113 ? 6.207 -1.177 -10.640 1.00 95.81 113 THR A CA 1
ATOM 866 C C . THR A 1 113 ? 7.053 -1.008 -11.895 1.00 95.81 113 THR A C 1
ATOM 868 O O . THR A 1 113 ? 6.935 -1.778 -12.848 1.00 95.81 113 THR A O 1
ATOM 871 N N . VAL A 1 114 ? 7.905 0.011 -11.908 1.00 93.44 114 VAL A N 1
ATOM 872 C CA . VAL A 1 114 ? 8.980 0.193 -12.899 1.00 93.44 114 VAL A CA 1
ATOM 873 C C . VAL A 1 114 ? 10.326 -0.255 -12.316 1.00 93.44 114 VAL A C 1
ATOM 875 O O . VAL A 1 114 ? 11.264 -0.550 -13.064 1.00 93.44 114 VAL A O 1
ATOM 878 N N . SER A 1 115 ? 10.396 -0.347 -10.986 1.00 84.44 115 SER A N 1
ATOM 879 C CA . SER A 1 115 ? 11.564 -0.754 -10.208 1.00 84.44 115 SER A CA 1
ATOM 880 C C . SER A 1 115 ? 11.850 -2.252 -10.296 1.00 84.44 115 SER A C 1
ATOM 882 O O . SER A 1 115 ? 12.998 -2.655 -10.480 1.00 84.44 115 SER A O 1
ATOM 884 N N . VAL A 1 116 ? 10.816 -3.092 -10.174 1.00 79.06 116 VAL A N 1
ATOM 885 C CA . VAL A 1 116 ? 10.965 -4.541 -9.993 1.00 79.06 116 VAL A CA 1
ATOM 886 C C . VAL A 1 116 ? 10.351 -5.297 -11.165 1.00 79.06 116 VAL A C 1
ATOM 888 O O . VAL A 1 116 ? 9.143 -5.272 -11.376 1.00 79.06 116 VAL A O 1
ATOM 891 N N . GLY A 1 117 ? 11.175 -6.059 -11.884 1.00 73.94 117 GLY A N 1
ATOM 892 C CA . GLY A 1 117 ? 10.723 -6.899 -12.990 1.00 73.94 117 GLY A CA 1
ATOM 893 C C . GLY A 1 117 ? 11.594 -6.762 -14.231 1.00 73.94 117 GLY A C 1
ATOM 894 O O . GLY A 1 117 ? 12.752 -6.352 -14.151 1.00 73.94 117 GLY A O 1
ATOM 895 N N . THR A 1 118 ? 11.064 -7.171 -15.381 1.00 73.75 118 THR A N 1
ATOM 896 C CA . THR A 1 118 ? 11.813 -7.169 -16.649 1.00 73.75 118 THR A CA 1
ATOM 897 C C . THR A 1 118 ? 11.226 -6.246 -17.702 1.00 73.75 118 THR A C 1
ATOM 899 O O . THR A 1 118 ? 11.884 -6.065 -18.724 1.00 73.75 118 THR A O 1
ATOM 902 N N . GLY A 1 119 ? 10.030 -5.688 -17.487 1.00 74.62 119 GLY A N 1
ATOM 903 C CA . GLY A 1 119 ? 9.331 -4.811 -18.426 1.00 74.62 119 GLY A CA 1
ATOM 904 C C . GLY A 1 119 ? 9.419 -3.332 -18.051 1.00 74.62 119 GLY A C 1
ATOM 905 O O . GLY A 1 119 ? 10.003 -2.958 -17.037 1.00 74.62 119 GLY A O 1
ATOM 906 N N . THR A 1 120 ? 8.898 -2.457 -18.919 1.00 84.75 120 THR A N 1
ATOM 907 C CA . THR A 1 120 ? 8.846 -0.994 -18.695 1.00 84.75 120 THR A CA 1
ATOM 908 C C . THR A 1 120 ? 7.922 -0.589 -17.557 1.00 84.75 120 THR A C 1
ATOM 910 O O . THR A 1 120 ? 8.143 0.461 -16.975 1.00 84.75 120 THR A O 1
ATOM 913 N N . GLU A 1 121 ? 6.912 -1.404 -17.275 1.00 91.25 121 GLU A N 1
ATOM 914 C CA . GLU A 1 121 ? 5.994 -1.287 -16.148 1.00 91.25 121 GLU A CA 1
ATOM 915 C C . GLU A 1 121 ? 5.352 -2.668 -15.963 1.00 91.25 121 GLU A C 1
ATOM 917 O O . GLU A 1 121 ? 4.695 -3.179 -16.875 1.00 91.25 121 GLU A O 1
ATOM 922 N N . ASP A 1 122 ? 5.571 -3.280 -14.805 1.00 94.19 122 ASP A N 1
ATOM 923 C CA . ASP A 1 122 ? 5.114 -4.627 -14.484 1.00 94.19 122 ASP A CA 1
ATOM 924 C C . ASP A 1 122 ? 4.031 -4.557 -13.398 1.00 94.19 122 ASP A C 1
ATOM 926 O O . ASP A 1 122 ? 4.042 -3.691 -12.524 1.00 94.19 122 ASP A O 1
ATOM 930 N N . ALA A 1 123 ? 3.061 -5.469 -13.438 1.00 95.75 123 ALA A N 1
ATOM 931 C CA . ALA A 1 123 ? 2.057 -5.579 -12.386 1.00 95.75 123 ALA A CA 1
ATOM 932 C C . ALA A 1 123 ? 2.647 -6.311 -11.178 1.00 95.75 123 ALA A C 1
ATOM 934 O O . ALA A 1 123 ? 3.353 -7.306 -11.348 1.00 95.75 123 ALA A O 1
ATOM 935 N N . PHE A 1 124 ? 2.290 -5.905 -9.960 1.00 96.81 124 PHE A N 1
ATOM 936 C CA . PHE A 1 124 ? 2.676 -6.626 -8.748 1.00 96.81 124 PHE A CA 1
ATOM 937 C C . PHE A 1 124 ? 1.480 -7.029 -7.880 1.00 96.81 124 PHE A C 1
ATOM 939 O O . PHE A 1 124 ? 0.395 -6.446 -7.940 1.00 96.81 124 PHE A O 1
ATOM 946 N N . LEU A 1 125 ? 1.709 -8.020 -7.017 1.00 98.19 125 LEU A N 1
ATOM 947 C CA . LEU A 1 125 ? 0.858 -8.357 -5.883 1.00 98.19 125 LEU A CA 1
ATOM 948 C C . LEU A 1 125 ? 1.731 -8.622 -4.656 1.00 98.19 125 LEU A C 1
ATOM 950 O O . LEU A 1 125 ? 2.578 -9.517 -4.668 1.00 98.19 125 LEU A O 1
ATOM 954 N N . LEU A 1 126 ? 1.491 -7.872 -3.587 1.00 98.50 126 LEU A N 1
ATOM 955 C CA . LEU A 1 126 ? 2.143 -8.042 -2.290 1.00 98.50 126 LEU A CA 1
ATOM 956 C C . LEU A 1 126 ? 1.174 -8.680 -1.308 1.00 98.50 126 LEU A C 1
ATOM 958 O O . LEU A 1 126 ? -0.031 -8.423 -1.365 1.00 98.50 126 LEU A O 1
ATOM 962 N N . LYS A 1 127 ? 1.708 -9.447 -0.357 1.00 98.69 127 LYS A N 1
ATOM 963 C CA . LYS A 1 127 ? 0.965 -9.910 0.813 1.00 98.69 127 LYS A CA 1
ATOM 964 C C . LYS A 1 127 ? 1.726 -9.606 2.096 1.00 98.69 127 LYS A C 1
ATOM 966 O O . LYS A 1 127 ? 2.853 -10.061 2.257 1.00 98.69 127 LYS A O 1
ATOM 971 N N . TYR A 1 128 ? 1.0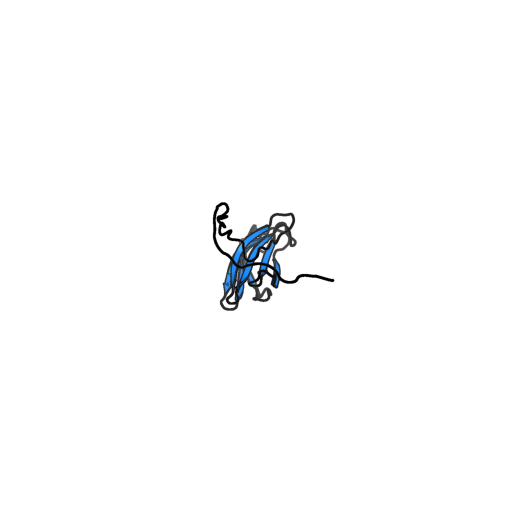68 -8.945 3.042 1.00 98.81 128 TYR A N 1
ATOM 972 C CA . TYR A 1 128 ? 1.597 -8.619 4.365 1.00 98.81 128 TYR A CA 1
ATOM 973 C C . TYR A 1 128 ? 0.784 -9.267 5.489 1.00 98.81 128 TYR A C 1
ATOM 975 O O . TYR A 1 128 ? -0.428 -9.449 5.360 1.00 98.81 128 TYR A 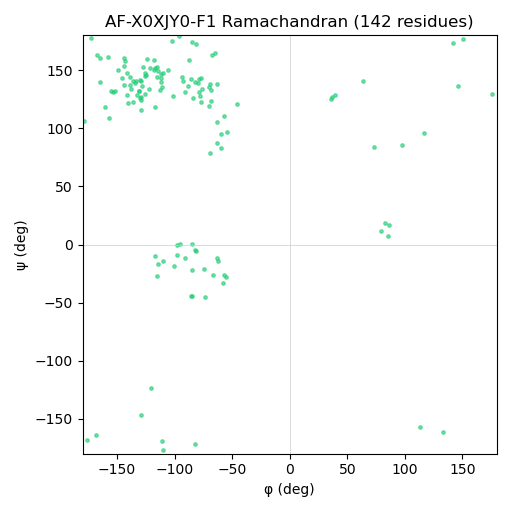O 1
ATOM 983 N N . THR A 1 129 ? 1.431 -9.576 6.612 1.00 98.69 129 THR A N 1
ATOM 984 C CA . THR A 1 129 ? 0.754 -9.942 7.866 1.00 98.69 129 THR A CA 1
ATOM 985 C C . THR A 1 129 ? -0.008 -8.744 8.455 1.00 98.69 129 THR A C 1
ATOM 987 O O . THR A 1 129 ? 0.285 -7.595 8.103 1.00 98.69 129 THR A O 1
ATOM 990 N N . PRO A 1 130 ? -0.956 -8.957 9.390 1.00 98.38 130 PRO A N 1
ATOM 991 C CA . PRO A 1 130 ? -1.589 -7.861 10.134 1.00 98.38 130 PRO A CA 1
ATOM 992 C C . PRO A 1 130 ? -0.590 -6.971 10.897 1.00 98.38 130 PRO A C 1
ATOM 994 O O . PRO A 1 130 ? -0.866 -5.793 11.148 1.00 98.38 130 PRO A O 1
ATOM 997 N N . GLU A 1 131 ? 0.566 -7.517 11.271 1.00 98.44 131 GLU A N 1
ATOM 998 C CA . GLU A 1 131 ? 1.681 -6.836 11.939 1.00 98.44 131 GLU A CA 1
ATOM 999 C C . GLU A 1 131 ? 2.580 -6.073 10.945 1.00 98.44 131 GLU A C 1
ATOM 1001 O O . GLU A 1 131 ? 3.478 -5.335 11.346 1.00 98.44 131 GLU A O 1
ATOM 1006 N N . GLY A 1 132 ? 2.308 -6.207 9.643 1.00 97.94 132 GLY A N 1
ATOM 1007 C CA . GLY A 1 132 ? 3.002 -5.510 8.569 1.00 97.94 132 GLY A CA 1
ATOM 1008 C C . GLY A 1 132 ? 4.271 -6.219 8.084 1.00 97.94 132 GLY A C 1
ATOM 1009 O O . GLY A 1 132 ? 5.110 -5.610 7.428 1.00 97.94 132 GLY A O 1
ATOM 1010 N N . GLU A 1 133 ? 4.472 -7.496 8.376 1.00 98.50 133 GLU A N 1
ATOM 1011 C CA . GLU A 1 133 ? 5.591 -8.255 7.807 1.00 98.50 133 GLU A CA 1
ATOM 1012 C C . GLU A 1 133 ? 5.257 -8.683 6.376 1.00 98.50 133 GLU A C 1
ATOM 1014 O O . GLU A 1 133 ? 4.169 -9.201 6.131 1.00 98.50 133 GLU A O 1
ATOM 1019 N N . LEU A 1 134 ? 6.164 -8.464 5.419 1.00 98.38 134 LEU A N 1
ATOM 1020 C CA . LEU A 1 134 ? 5.974 -8.933 4.044 1.00 98.38 134 LEU A CA 1
ATOM 1021 C C . LEU A 1 134 ? 6.086 -10.463 4.025 1.00 98.38 134 LEU A C 1
ATOM 1023 O O . LEU A 1 134 ? 7.125 -11.016 4.371 1.00 98.38 134 LEU A O 1
ATOM 1027 N N . LEU A 1 135 ? 5.016 -11.145 3.621 1.00 98.50 135 LEU A N 1
ATOM 1028 C CA . LEU A 1 135 ? 4.987 -12.602 3.482 1.00 98.50 135 LEU A CA 1
ATOM 1029 C C . LEU A 1 135 ? 5.513 -13.045 2.122 1.00 98.50 135 LEU A C 1
ATOM 1031 O O . LEU A 1 135 ? 6.244 -14.028 2.029 1.00 98.50 135 LEU A O 1
ATOM 1035 N N . TRP A 1 136 ? 5.080 -12.364 1.064 1.00 98.38 136 TRP A N 1
ATOM 1036 C CA . TRP A 1 136 ? 5.562 -12.597 -0.288 1.00 98.38 136 TRP A CA 1
ATOM 1037 C C . TRP A 1 136 ? 5.188 -11.448 -1.216 1.00 98.38 136 TRP A C 1
ATOM 1039 O O . TRP A 1 136 ? 4.223 -10.720 -0.983 1.00 98.38 136 TRP A O 1
ATOM 1049 N N . GLU A 1 137 ? 5.914 -11.382 -2.323 1.00 96.81 137 GLU A N 1
ATOM 1050 C CA . GLU A 1 137 ? 5.645 -10.528 -3.472 1.00 96.81 137 GLU A CA 1
ATOM 1051 C C . GLU A 1 137 ? 5.615 -11.365 -4.754 1.00 96.81 137 GLU A C 1
ATOM 1053 O O . GLU A 1 137 ? 6.195 -12.456 -4.837 1.00 96.81 137 GLU A O 1
ATOM 1058 N N . ARG A 1 138 ? 4.866 -10.891 -5.741 1.00 95.75 138 ARG A N 1
ATOM 1059 C CA . ARG A 1 138 ? 4.794 -11.455 -7.086 1.00 95.75 138 ARG A CA 1
ATOM 1060 C C . ARG A 1 138 ? 4.771 -10.309 -8.077 1.00 95.75 138 ARG A C 1
ATOM 1062 O O . ARG A 1 138 ? 4.027 -9.360 -7.860 1.00 95.75 138 ARG A O 1
ATOM 1069 N N . THR A 1 139 ? 5.529 -10.439 -9.155 1.00 94.06 139 THR A N 1
ATOM 1070 C CA . THR A 1 139 ? 5.545 -9.491 -10.268 1.00 94.06 139 THR A CA 1
ATOM 1071 C C . THR A 1 139 ? 5.248 -10.218 -11.574 1.00 94.06 139 THR A C 1
ATOM 1073 O O . THR A 1 139 ? 5.585 -11.395 -11.741 1.00 94.06 139 THR A O 1
ATOM 1076 N N . TRP A 1 140 ? 4.564 -9.533 -12.486 1.00 92.94 140 TRP A N 1
ATOM 1077 C CA . TRP A 1 140 ? 4.193 -10.038 -13.802 1.00 92.94 140 TRP A CA 1
ATOM 1078 C C . TRP A 1 140 ? 4.337 -8.938 -14.844 1.00 92.94 140 TRP A C 1
ATOM 1080 O O . TRP A 1 140 ? 3.645 -7.923 -14.783 1.00 92.94 140 TRP A O 1
ATOM 1090 N N . GLY A 1 141 ? 5.159 -9.194 -15.855 1.00 84.94 141 GLY A N 1
ATOM 1091 C CA . GLY A 1 141 ? 5.306 -8.297 -16.986 1.00 84.94 141 GLY A CA 1
ATOM 1092 C C . GLY A 1 141 ? 6.166 -8.872 -18.101 1.00 84.94 141 GLY A C 1
ATOM 1093 O O . GLY A 1 141 ? 6.617 -10.020 -18.039 1.00 84.94 141 GLY A O 1
ATOM 1094 N N . GLY A 1 142 ? 6.277 -8.096 -19.177 1.00 68.75 142 GLY A N 1
ATOM 1095 C CA . GLY A 1 142 ? 7.015 -8.464 -20.383 1.00 68.75 142 GLY A CA 1
ATOM 1096 C C . GLY A 1 142 ? 8.515 -8.200 -20.258 1.00 68.75 142 GLY A C 1
ATOM 1097 O O . GLY A 1 142 ? 9.025 -7.874 -19.194 1.00 68.75 142 GLY A O 1
ATOM 1098 N N . SER A 1 143 ? 9.240 -8.344 -21.361 1.00 71.75 143 SER A N 1
ATOM 1099 C CA . SER A 1 143 ? 10.648 -7.935 -21.457 1.00 71.75 143 SER A CA 1
ATOM 1100 C C . SER A 1 143 ? 10.738 -6.504 -21.995 1.00 71.75 143 SER A C 1
ATOM 1102 O O . SER A 1 143 ? 9.977 -6.164 -22.903 1.00 71.75 143 SER A O 1
ATOM 1104 N N . LYS A 1 144 ? 11.661 -5.697 -21.462 1.00 60.09 144 LYS A N 1
ATOM 1105 C CA . LYS A 1 144 ? 12.142 -4.454 -22.085 1.00 60.09 144 LYS A CA 1
ATOM 1106 C C . LYS A 1 144 ? 12.902 -4.742 -23.380 1.00 60.09 144 LYS A C 1
ATOM 1108 O O . LYS A 1 144 ? 13.597 -5.784 -23.444 1.00 60.09 144 LYS A O 1
#

Radius of gyration: 27.61 Å; Cα contacts (8 Å, |Δi|>4): 314; chains: 1; bounding box: 56×62×90 Å

Nearest PDB structures (foldseek):
  7ron-assembly1_A  TM=9.264E-01  e=2.558E-07  Cylindrospermum licheniforme UTEX B 2014
  7roo-assembly1_A  TM=9.267E-01  e=3.748E-07  Cylindrospermum licheniforme UTEX B 2014
  7fh6-assembly1_A  TM=9.303E-01  e=8.043E-07  Cylindrospermum licheniforme UTEX B 2014
  7fh8-assembly1_A  TM=9.307E-01  e=1.116E-06  Cylindrospermum licheniforme UTEX B 2014
  7fh7-assembly1_A  TM=8.778E-01  e=2.978E-06  Cylindrospermum licheniforme UTEX B 2014

Sequence (144 aa):
MKVNTARILFLGWLVLSLASRVFALDTIEPTWLRFWGGDEDDRGYGVAIDARGNVYVAGSTRSFGTGASDVFLLKYTPEGEILWKKTWGESEDDGAVGLALDARGNMYVAGSTVSVGTGTEDAFLLKYTPEGELLWERTWGGSK

Solvent-accessible surface area (backbone atoms only — not comparable to full-atom values): 8548 Å² total; per-residue (Å²): 144,81,86,85,87,86,82,86,84,84,89,87,89,87,92,89,82,86,86,73,86,67,76,73,67,84,71,85,68,70,96,64,86,87,87,83,78,56,97,45,66,56,46,82,56,18,66,45,67,46,101,83,45,32,39,35,40,28,9,28,20,45,52,54,73,71,24,73,19,9,19,35,40,39,30,23,43,71,83,64,47,78,75,48,74,48,67,49,68,41,71,32,49,18,33,34,62,35,45,47,66,48,99,83,41,31,38,36,40,34,32,43,22,46,50,58,80,56,22,81,62,11,41,37,40,37,33,25,42,74,90,64,50,79,74,49,76,47,70,52,62,55,75,106

InterPro domains:
  IPR010620 Seven Bladed Beta Propeller repeat [PF06739] (40-61)
  IPR011042 Six-bladed beta-propeller, TolB-like [G3DSA:2.120.10.30] (14-144)

pLDDT: mean 85.56, std 20.72, range [31.88, 98.81]

Organism: NCBI:txid412755

Mean predicted aligned error: 10.3 Å